Protein AF-A0A533X9X1-F1 (afdb_monomer_lite)

pLDDT: mean 95.46, std 4.96, range [74.62, 98.69]

Sequence (66 aa):
LEWVQNLNRLRWTEEEVNAKLEDKITRAFGDVHETSQKEKVSMRTAALIVGVGRVADAIKTLGLWP

Structure (mmCIF, N/CA/C/O backbone):
data_AF-A0A533X9X1-F1
#
_entry.id   AF-A0A533X9X1-F1
#
loop_
_atom_site.group_PDB
_atom_site.id
_atom_site.type_symbol
_atom_site.label_atom_id
_atom_site.label_alt_id
_atom_site.label_comp_id
_atom_site.label_asym_id
_atom_site.label_entity_id
_atom_site.label_seq_id
_atom_site.pdbx_PDB_ins_code
_atom_site.Cartn_x
_atom_site.Cartn_y
_atom_site.Cartn_z
_atom_site.occupancy
_atom_site.B_iso_or_equiv
_atom_site.aut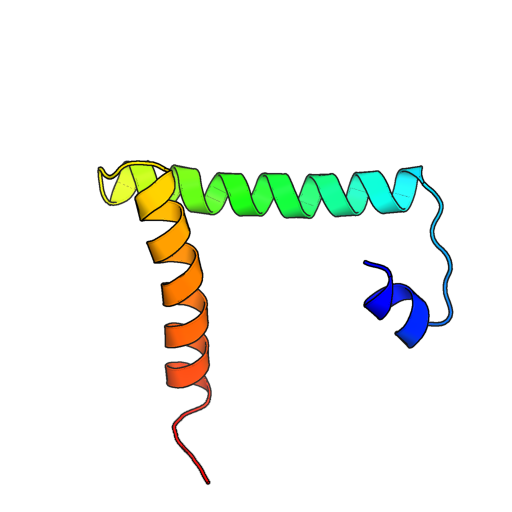h_seq_id
_atom_site.auth_comp_id
_atom_site.auth_asym_id
_atom_site.auth_atom_id
_atom_site.pdbx_PDB_model_num
ATOM 1 N N . LEU A 1 1 ? 8.526 -5.247 -7.292 1.00 83.75 1 LEU A N 1
ATOM 2 C CA . LEU A 1 1 ? 8.509 -4.639 -8.648 1.00 83.75 1 LEU A CA 1
ATOM 3 C C . LEU A 1 1 ? 9.191 -5.540 -9.678 1.00 83.75 1 LEU A C 1
ATOM 5 O O . LEU A 1 1 ? 8.693 -5.644 -10.788 1.00 83.75 1 LEU A O 1
ATOM 9 N N . GLU A 1 2 ? 10.264 -6.233 -9.296 1.00 92.56 2 GLU A N 1
ATOM 10 C CA . GLU A 1 2 ? 10.975 -7.221 -10.122 1.00 92.56 2 GLU A CA 1
ATOM 11 C C . GLU A 1 2 ? 10.073 -8.294 -10.759 1.00 92.56 2 GLU A C 1
ATOM 13 O O . GLU A 1 2 ? 10.139 -8.510 -11.962 1.00 92.56 2 GLU A O 1
ATOM 18 N N . TRP A 1 3 ? 9.162 -8.912 -9.996 1.00 94.75 3 TRP A N 1
ATOM 19 C CA . TRP A 1 3 ? 8.263 -9.940 -10.544 1.00 94.75 3 TRP A CA 1
ATOM 20 C C . TRP A 1 3 ? 7.441 -9.451 -11.754 1.00 94.75 3 TRP A C 1
ATOM 22 O O . TRP A 1 3 ? 7.334 -10.152 -12.757 1.00 94.75 3 TRP A O 1
ATOM 32 N N . VAL A 1 4 ? 6.928 -8.214 -11.704 1.00 94.31 4 VAL A N 1
ATOM 33 C CA . VAL A 1 4 ? 6.172 -7.602 -12.815 1.00 94.31 4 VAL A CA 1
ATOM 34 C C . VAL A 1 4 ? 7.079 -7.322 -14.015 1.00 94.31 4 VAL A C 1
ATOM 36 O O . VAL A 1 4 ? 6.666 -7.523 -15.155 1.00 94.31 4 VAL A O 1
ATOM 39 N N . GLN A 1 5 ? 8.310 -6.874 -13.768 1.00 95.06 5 GLN A N 1
ATOM 40 C CA . GLN A 1 5 ? 9.314 -6.660 -14.812 1.00 95.06 5 GLN A CA 1
ATOM 41 C C . GLN A 1 5 ? 9.639 -7.969 -15.544 1.00 95.06 5 GLN A C 1
ATOM 43 O O . GLN A 1 5 ? 9.583 -8.012 -16.773 1.00 95.06 5 GLN A O 1
ATOM 48 N N . ASN A 1 6 ? 9.859 -9.056 -14.796 1.00 95.62 6 ASN A N 1
ATOM 49 C CA . ASN A 1 6 ? 10.144 -10.383 -15.346 1.00 95.62 6 ASN A CA 1
ATOM 50 C C . ASN A 1 6 ? 8.978 -10.927 -16.182 1.00 95.62 6 ASN A C 1
ATOM 52 O O . ASN A 1 6 ? 9.201 -11.428 -17.283 1.00 95.62 6 ASN A 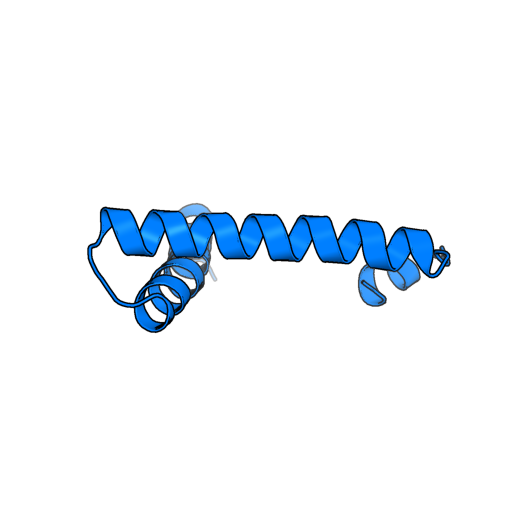O 1
ATOM 56 N N . LEU A 1 7 ? 7.737 -10.778 -15.702 1.00 95.00 7 LEU A N 1
ATOM 57 C CA . LEU A 1 7 ? 6.538 -11.213 -16.428 1.00 95.00 7 LEU A CA 1
ATOM 58 C C . LEU A 1 7 ? 6.387 -10.503 -17.784 1.00 95.00 7 LEU A C 1
ATOM 60 O O . LEU A 1 7 ? 5.994 -11.128 -18.765 1.00 95.00 7 LEU A O 1
ATOM 64 N N . ASN A 1 8 ? 6.735 -9.215 -17.845 1.00 93.44 8 ASN A N 1
ATOM 65 C CA . ASN A 1 8 ? 6.617 -8.399 -19.056 1.00 93.44 8 ASN A CA 1
ATOM 66 C C . ASN A 1 8 ? 7.902 -8.344 -19.899 1.00 93.44 8 ASN A C 1
ATOM 68 O O . ASN A 1 8 ? 7.901 -7.719 -20.954 1.00 93.44 8 ASN A O 1
ATOM 72 N N . ARG A 1 9 ? 8.996 -8.983 -19.455 1.00 91.94 9 ARG A N 1
ATOM 73 C CA . ARG A 1 9 ? 10.334 -8.912 -20.079 1.00 91.94 9 ARG A CA 1
ATOM 74 C C . ARG A 1 9 ? 10.836 -7.473 -20.283 1.00 91.94 9 ARG A C 1
ATOM 76 O O . ARG A 1 9 ? 11.495 -7.175 -21.276 1.00 91.94 9 ARG A O 1
ATOM 83 N N . LEU A 1 10 ? 10.539 -6.591 -19.331 1.00 91.31 10 LEU A N 1
ATOM 84 C CA . LEU A 1 10 ? 10.973 -5.192 -19.327 1.00 91.31 10 LEU A CA 1
ATOM 85 C C . LEU A 1 10 ? 11.970 -4.958 -18.193 1.00 91.31 10 LEU A C 1
ATOM 87 O O . LEU A 1 10 ? 11.874 -5.594 -17.147 1.00 91.31 10 LEU A O 1
ATOM 91 N N . ARG A 1 11 ? 12.901 -4.021 -18.385 1.00 92.25 11 ARG A N 1
ATOM 92 C CA . ARG A 1 11 ? 13.733 -3.476 -17.307 1.00 92.25 11 ARG A CA 1
ATOM 93 C C . ARG A 1 11 ? 13.434 -1.997 -17.167 1.00 92.25 11 ARG A C 1
ATOM 95 O O . ARG A 1 11 ? 13.467 -1.282 -18.164 1.00 92.25 11 ARG A O 1
ATOM 102 N N . TRP A 1 12 ? 13.133 -1.580 -15.949 1.00 95.94 12 TRP A N 1
ATOM 103 C CA . TRP A 1 12 ? 12.905 -0.179 -15.621 1.00 95.94 12 TRP A CA 1
ATOM 104 C C . TRP A 1 12 ? 14.201 0.503 -15.202 1.00 95.94 12 TRP A C 1
ATOM 106 O O . TRP A 1 12 ? 15.107 -0.154 -14.680 1.00 95.94 12 TRP A O 1
ATOM 116 N N . THR A 1 13 ? 14.280 1.814 -15.417 1.00 97.44 13 THR A N 1
ATOM 117 C CA . THR A 1 13 ? 15.349 2.626 -14.829 1.00 97.44 13 THR A CA 1
ATOM 118 C C . THR A 1 13 ? 15.149 2.760 -13.320 1.00 97.44 13 THR A C 1
ATOM 120 O O . THR A 1 13 ? 14.075 2.467 -12.781 1.00 97.44 13 THR A O 1
ATOM 123 N N . GLU A 1 14 ? 16.186 3.200 -12.613 1.00 96.56 14 GLU A N 1
ATOM 124 C CA . GLU A 1 14 ? 16.095 3.453 -11.175 1.00 96.56 14 GLU A CA 1
ATOM 125 C C . GLU A 1 14 ? 15.027 4.511 -10.858 1.00 96.56 14 GLU A C 1
ATOM 127 O O . GLU A 1 14 ? 14.231 4.333 -9.935 1.00 96.56 14 GLU A O 1
ATOM 132 N N . GLU A 1 15 ? 14.934 5.564 -11.671 1.00 97.75 15 GLU A N 1
ATOM 133 C CA . GLU A 1 15 ? 13.935 6.624 -11.527 1.00 97.75 15 GLU A CA 1
ATOM 134 C C . GLU A 1 15 ? 12.510 6.076 -11.674 1.00 97.75 15 GLU A C 1
ATOM 136 O O . GLU A 1 15 ? 11.633 6.393 -10.869 1.00 97.75 15 GLU A O 1
ATOM 141 N N . GLU A 1 16 ? 12.273 5.202 -12.656 1.00 96.62 16 GLU A N 1
ATOM 142 C CA . GLU A 1 16 ? 10.972 4.558 -12.851 1.00 96.62 16 GLU A CA 1
ATOM 143 C C . GLU A 1 16 ? 10.602 3.634 -11.684 1.00 96.62 16 GLU A C 1
ATOM 145 O O . GLU A 1 16 ? 9.438 3.579 -11.269 1.00 96.62 16 GLU A O 1
ATOM 150 N N . VAL A 1 17 ? 11.577 2.894 -11.147 1.00 97.00 17 VAL A N 1
ATOM 151 C CA . VAL A 1 17 ? 11.385 2.044 -9.965 1.00 97.00 17 VAL A CA 1
ATOM 152 C C . VAL A 1 17 ? 11.032 2.898 -8.750 1.00 97.00 17 VAL A C 1
ATOM 154 O O . VAL A 1 17 ? 10.055 2.583 -8.065 1.00 97.00 17 VAL A O 1
ATOM 157 N N . ASN A 1 18 ? 11.773 3.981 -8.512 1.00 97.81 18 ASN A N 1
ATOM 158 C CA . ASN A 1 18 ? 11.566 4.879 -7.379 1.00 97.81 18 ASN A CA 1
ATOM 159 C C . ASN A 1 18 ? 10.210 5.588 -7.458 1.00 97.81 18 ASN A C 1
ATOM 161 O O . ASN A 1 18 ? 9.463 5.555 -6.483 1.00 97.81 18 ASN A O 1
ATOM 165 N N . ALA A 1 19 ? 9.820 6.101 -8.628 1.00 98.06 19 ALA A N 1
ATOM 166 C CA . ALA A 1 19 ? 8.508 6.721 -8.820 1.00 98.06 19 ALA A CA 1
ATOM 167 C C . ALA A 1 19 ? 7.354 5.734 -8.553 1.00 98.06 19 ALA A C 1
ATOM 169 O O . ALA A 1 19 ? 6.381 6.054 -7.869 1.00 98.06 19 ALA A O 1
ATOM 170 N N . LYS A 1 20 ? 7.465 4.488 -9.043 1.00 97.19 20 LYS A N 1
ATOM 171 C CA . LYS A 1 20 ? 6.462 3.437 -8.780 1.00 97.19 20 LYS A CA 1
ATOM 172 C C . LYS A 1 20 ? 6.438 3.002 -7.315 1.00 97.19 20 LYS A C 1
ATOM 174 O O . LYS A 1 20 ? 5.394 2.558 -6.833 1.00 97.19 20 LYS A O 1
ATOM 179 N N . LEU A 1 21 ? 7.579 3.041 -6.631 1.00 97.56 21 LEU A N 1
ATOM 180 C CA . LEU A 1 21 ? 7.676 2.714 -5.213 1.00 97.56 21 LEU A CA 1
ATOM 181 C C . LEU A 1 21 ? 7.020 3.803 -4.363 1.00 97.56 21 LEU A C 1
ATOM 183 O O . LEU A 1 21 ? 6.177 3.476 -3.529 1.00 97.56 21 LEU A O 1
ATOM 187 N N . GLU A 1 22 ? 7.358 5.067 -4.609 1.00 98.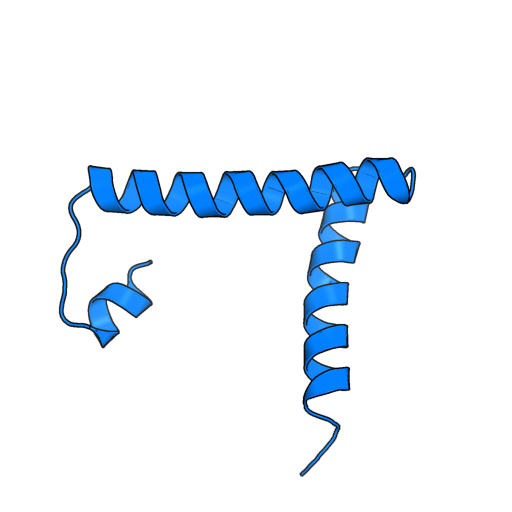12 22 GLU A N 1
ATOM 188 C CA . GLU A 1 22 ? 6.797 6.225 -3.914 1.00 98.12 22 GLU A CA 1
ATOM 189 C C . GLU A 1 22 ? 5.269 6.223 -3.993 1.00 98.12 22 GLU A C 1
ATOM 191 O O . GLU A 1 22 ? 4.593 6.236 -2.968 1.00 98.12 22 GLU A O 1
ATOM 196 N N . ASP A 1 23 ? 4.714 6.072 -5.194 1.00 98.00 23 ASP A N 1
ATOM 197 C CA . ASP A 1 23 ? 3.267 6.017 -5.405 1.00 98.00 23 ASP A CA 1
ATOM 198 C C . ASP A 1 23 ? 2.591 4.857 -4.637 1.00 98.00 23 ASP A C 1
ATOM 200 O O . ASP A 1 23 ? 1.490 5.000 -4.099 1.00 98.00 23 ASP A O 1
ATOM 204 N N . LYS A 1 24 ? 3.242 3.692 -4.517 1.00 97.69 24 LYS A N 1
ATOM 205 C CA . LYS A 1 24 ? 2.706 2.567 -3.727 1.00 97.69 24 LYS A CA 1
ATOM 206 C C . LYS A 1 24 ? 2.756 2.835 -2.226 1.00 97.69 24 LYS A C 1
ATOM 208 O O . LYS A 1 24 ? 1.795 2.515 -1.526 1.00 97.69 24 LYS A O 1
ATOM 213 N N . ILE A 1 25 ? 3.865 3.381 -1.735 1.00 98.00 25 ILE A N 1
ATOM 214 C CA . ILE A 1 25 ? 4.075 3.628 -0.306 1.00 98.00 25 ILE A CA 1
ATOM 215 C C . ILE A 1 25 ? 3.197 4.782 0.177 1.00 98.00 25 ILE A C 1
ATOM 217 O O . ILE A 1 25 ? 2.541 4.636 1.204 1.00 98.00 25 ILE A O 1
ATOM 221 N N . THR A 1 26 ? 3.103 5.875 -0.580 1.00 98.31 26 THR A N 1
ATOM 222 C CA . THR A 1 26 ? 2.269 7.035 -0.233 1.00 98.31 26 THR A CA 1
ATOM 223 C C . THR A 1 26 ? 0.795 6.656 -0.146 1.00 98.31 26 THR A C 1
ATOM 225 O O . THR A 1 26 ? 0.128 7.008 0.826 1.00 98.31 26 THR A O 1
ATOM 228 N N . ARG A 1 27 ? 0.292 5.857 -1.098 1.00 98.19 27 ARG A N 1
ATOM 229 C CA . ARG A 1 27 ? -1.081 5.331 -1.036 1.00 98.19 27 ARG A CA 1
ATOM 230 C C . ARG A 1 27 ? -1.295 4.421 0.172 1.00 98.19 27 ARG A C 1
ATOM 232 O O . ARG A 1 27 ? -2.247 4.611 0.917 1.00 98.19 27 ARG A O 1
ATOM 239 N N . ALA A 1 28 ? -0.384 3.475 0.414 1.00 98.06 28 ALA A N 1
ATOM 240 C CA . ALA A 1 28 ? -0.483 2.583 1.568 1.00 98.06 28 ALA A CA 1
ATOM 241 C C . ALA A 1 28 ? -0.445 3.344 2.906 1.00 98.06 28 ALA A C 1
ATOM 243 O O . ALA A 1 28 ? -1.185 3.001 3.825 1.00 98.06 28 ALA A O 1
ATOM 244 N N . PHE A 1 29 ? 0.387 4.381 3.015 1.00 98.38 29 PHE A N 1
ATOM 245 C CA . PHE A 1 29 ? 0.423 5.250 4.187 1.00 98.38 29 PHE A CA 1
ATOM 246 C C . PHE A 1 29 ? -0.891 6.016 4.361 1.00 98.38 29 PHE A C 1
ATOM 248 O O . PHE A 1 29 ? -1.410 6.061 5.476 1.00 98.38 29 PHE A O 1
ATOM 255 N N . GLY A 1 30 ? -1.439 6.572 3.275 1.00 98.50 30 GLY A N 1
ATOM 256 C CA . GLY A 1 30 ? -2.728 7.263 3.271 1.00 98.50 30 GLY A CA 1
ATOM 257 C C . GLY A 1 30 ? -3.849 6.399 3.847 1.00 98.50 30 GLY A C 1
ATOM 258 O O . GLY A 1 30 ? -4.494 6.813 4.808 1.00 98.50 30 GLY A O 1
ATOM 259 N N . ASP A 1 31 ? -3.993 5.166 3.354 1.00 98.31 31 ASP A N 1
ATOM 260 C CA . ASP A 1 31 ? -5.014 4.218 3.823 1.00 98.31 31 ASP A CA 1
ATOM 261 C C . ASP A 1 31 ? -4.887 3.915 5.328 1.00 98.31 31 ASP A C 1
ATOM 263 O O . ASP A 1 31 ? -5.880 3.858 6.061 1.00 98.31 31 ASP A O 1
ATOM 267 N N . VAL A 1 32 ? -3.654 3.726 5.815 1.00 98.62 32 VAL A N 1
ATOM 268 C CA . VAL A 1 32 ? -3.386 3.471 7.240 1.00 98.62 32 VAL A CA 1
ATOM 269 C C . VAL A 1 32 ? -3.680 4.707 8.083 1.00 98.62 32 VAL A C 1
ATOM 271 O O . VAL A 1 32 ? -4.280 4.586 9.151 1.00 98.62 32 VAL A O 1
ATOM 274 N N . HIS A 1 33 ? -3.275 5.888 7.615 1.00 98.62 33 HIS A N 1
ATOM 275 C CA . HIS A 1 33 ? -3.508 7.143 8.316 1.00 98.62 33 HIS A CA 1
ATOM 276 C C . HIS A 1 33 ? -5.003 7.445 8.430 1.00 98.62 33 HIS A C 1
ATOM 278 O O . HIS A 1 33 ? -5.491 7.707 9.528 1.00 98.62 33 HIS A O 1
ATOM 284 N N . GLU A 1 34 ? -5.746 7.330 7.331 1.00 98.56 34 GLU A N 1
ATOM 285 C CA . GLU A 1 34 ? -7.196 7.513 7.321 1.00 98.56 34 GLU A CA 1
ATOM 286 C C . GLU A 1 34 ? -7.888 6.525 8.269 1.00 98.56 34 GLU A C 1
ATOM 288 O O . GLU A 1 34 ? -8.689 6.932 9.113 1.00 98.56 34 GLU A O 1
ATOM 293 N N . THR A 1 35 ? -7.515 5.243 8.211 1.00 98.50 35 THR A N 1
ATOM 294 C CA . THR A 1 35 ? -8.064 4.208 9.102 1.00 98.50 35 THR A CA 1
ATOM 295 C C . THR A 1 35 ? -7.745 4.496 10.571 1.00 98.50 35 THR A C 1
ATOM 297 O O . THR A 1 35 ? -8.606 4.339 11.434 1.00 98.50 35 THR A O 1
ATOM 300 N N . SER A 1 36 ? -6.530 4.963 10.877 1.00 98.69 36 SER A N 1
ATOM 301 C CA . SER A 1 36 ? -6.127 5.343 12.236 1.00 98.69 36 SER A CA 1
ATOM 302 C C . SER A 1 36 ? -6.987 6.481 12.785 1.00 98.69 36 SER A C 1
ATOM 304 O O . SER A 1 36 ? -7.445 6.388 13.925 1.00 98.69 36 SER A O 1
ATOM 306 N N . GLN A 1 37 ? -7.255 7.512 11.977 1.00 98.56 37 GLN A N 1
ATOM 307 C CA . GLN A 1 37 ? -8.110 8.635 12.377 1.00 98.56 37 GLN A CA 1
ATOM 308 C C . GLN A 1 37 ? -9.573 8.211 12.539 1.00 98.56 37 GLN A C 1
ATOM 310 O O . GLN A 1 37 ? -10.214 8.560 13.532 1.00 98.56 37 GLN A O 1
ATOM 315 N N . LYS A 1 38 ? -10.094 7.430 11.587 1.00 98.44 38 LYS A N 1
ATOM 316 C CA . LYS A 1 38 ? -11.482 6.961 11.574 1.00 98.44 38 LYS A CA 1
ATOM 317 C C . LYS A 1 38 ? -11.801 6.068 12.772 1.00 98.44 38 LYS A C 1
ATOM 319 O O . LYS A 1 38 ? -12.779 6.309 13.474 1.00 98.44 38 LYS A O 1
ATOM 324 N N . GLU A 1 39 ? -10.959 5.070 13.021 1.00 97.81 39 GLU A N 1
ATOM 325 C CA . GLU A 1 39 ? -11.163 4.077 14.082 1.00 97.81 39 GLU A CA 1
ATOM 326 C C . GLU A 1 39 ? -10.573 4.527 15.434 1.00 97.81 39 GLU A C 1
ATOM 328 O O . GLU A 1 39 ? -10.759 3.859 16.448 1.00 97.81 39 GLU A O 1
ATOM 333 N N . LYS A 1 40 ? -9.875 5.675 15.470 1.00 98.25 40 LYS A N 1
ATOM 334 C CA . LYS A 1 40 ? -9.218 6.256 16.659 1.00 98.25 40 LYS A CA 1
ATOM 335 C C . LYS A 1 40 ? -8.238 5.296 17.340 1.00 98.25 40 LYS A C 1
ATOM 337 O O . LYS A 1 40 ? -8.185 5.191 18.566 1.00 98.25 40 LYS A O 1
ATOM 342 N N . VAL A 1 41 ? -7.437 4.603 16.537 1.00 98.50 41 VAL A N 1
ATOM 343 C CA . VAL A 1 41 ? -6.427 3.639 16.999 1.00 98.50 41 VAL A CA 1
ATOM 344 C C . VAL A 1 41 ? -5.025 4.054 16.574 1.00 98.50 41 VAL A C 1
ATOM 346 O O . VAL A 1 41 ? -4.848 4.884 15.685 1.00 98.50 41 VAL A O 1
ATOM 349 N N . SER A 1 42 ? -4.003 3.440 17.175 1.00 98.56 42 SER A N 1
ATOM 350 C CA . SER A 1 42 ? -2.615 3.643 16.747 1.00 98.56 42 SER A CA 1
ATOM 351 C C . SER A 1 42 ? -2.407 3.254 15.275 1.00 98.56 42 SER A C 1
ATOM 353 O O . SER A 1 42 ? -3.023 2.305 14.787 1.00 98.56 42 SER A O 1
ATOM 355 N N . MET A 1 43 ? -1.464 3.913 14.594 1.00 98.19 43 MET A N 1
ATOM 356 C CA . MET A 1 43 ? -1.080 3.586 13.209 1.00 98.19 43 MET A CA 1
ATOM 357 C C . MET A 1 43 ? -0.693 2.110 13.032 1.00 98.19 43 MET A C 1
ATOM 359 O O . MET A 1 43 ? -0.977 1.509 12.001 1.00 98.19 43 MET A O 1
ATOM 363 N N . ARG A 1 44 ? -0.086 1.494 14.057 1.00 98.44 44 ARG A N 1
ATOM 364 C CA . ARG A 1 44 ? 0.251 0.063 14.042 1.00 98.44 44 ARG A CA 1
ATOM 365 C C . ARG A 1 44 ? -1.007 -0.803 13.968 1.00 98.44 44 ARG A C 1
ATOM 367 O O . ARG A 1 44 ? -1.067 -1.728 13.165 1.00 98.44 44 ARG A O 1
ATOM 374 N N . THR A 1 45 ? -2.003 -0.505 14.798 1.00 98.50 45 THR A N 1
ATOM 375 C CA . THR A 1 45 ? -3.288 -1.215 14.792 1.00 98.50 45 THR A CA 1
ATOM 376 C C . THR A 1 45 ? -4.034 -0.970 13.483 1.00 98.50 45 THR A C 1
ATOM 378 O O . THR A 1 45 ? -4.530 -1.918 12.885 1.00 98.50 45 THR A O 1
ATOM 381 N N . ALA A 1 46 ? -4.050 0.270 12.991 1.00 98.56 46 ALA A N 1
ATOM 382 C CA . ALA A 1 46 ? -4.663 0.614 11.712 1.00 98.56 46 ALA A CA 1
ATOM 383 C C . ALA A 1 46 ? -4.034 -0.153 10.536 1.00 98.56 46 ALA A C 1
ATOM 385 O O . ALA A 1 46 ? -4.757 -0.664 9.686 1.00 98.56 46 ALA A O 1
ATOM 386 N N . ALA A 1 47 ? -2.708 -0.322 10.517 1.00 98.50 47 ALA A N 1
ATOM 387 C CA . ALA A 1 47 ? -2.028 -1.117 9.495 1.00 98.50 47 ALA A CA 1
ATOM 388 C C . ALA A 1 47 ? -2.474 -2.588 9.496 1.00 98.50 47 ALA A C 1
ATOM 390 O O . ALA A 1 47 ? -2.672 -3.172 8.429 1.00 98.50 47 ALA A O 1
ATOM 391 N N . LEU A 1 48 ? -2.685 -3.174 10.680 1.00 98.44 48 LEU A N 1
ATOM 392 C CA . LEU A 1 48 ? -3.245 -4.522 10.803 1.00 98.44 48 LEU A CA 1
ATOM 393 C C . LEU A 1 48 ? -4.694 -4.581 10.306 1.00 98.44 48 LEU A C 1
ATOM 395 O O . LEU A 1 48 ? -5.036 -5.511 9.580 1.00 98.44 48 LEU A O 1
ATOM 399 N N . ILE A 1 49 ? -5.519 -3.583 10.642 1.00 98.19 49 ILE A N 1
ATOM 400 C CA . ILE A 1 49 ? -6.909 -3.485 10.168 1.00 98.19 49 ILE A CA 1
ATOM 401 C C . ILE A 1 49 ? -6.949 -3.439 8.637 1.00 98.19 49 ILE A C 1
ATOM 403 O O . ILE A 1 49 ? -7.648 -4.245 8.028 1.00 98.19 49 ILE A O 1
ATOM 407 N N . VAL A 1 50 ? -6.160 -2.562 8.006 1.00 98.12 50 VAL A N 1
ATOM 408 C CA . VAL A 1 50 ? -6.089 -2.448 6.538 1.00 98.12 50 VAL A CA 1
ATOM 409 C C . VAL A 1 50 ? -5.611 -3.759 5.906 1.00 98.12 50 VAL A C 1
ATOM 411 O O . VAL A 1 50 ? -6.201 -4.232 4.935 1.00 98.12 50 VAL A O 1
ATOM 414 N N . GLY A 1 51 ? -4.555 -4.371 6.452 1.00 97.25 51 GLY A N 1
ATOM 415 C CA .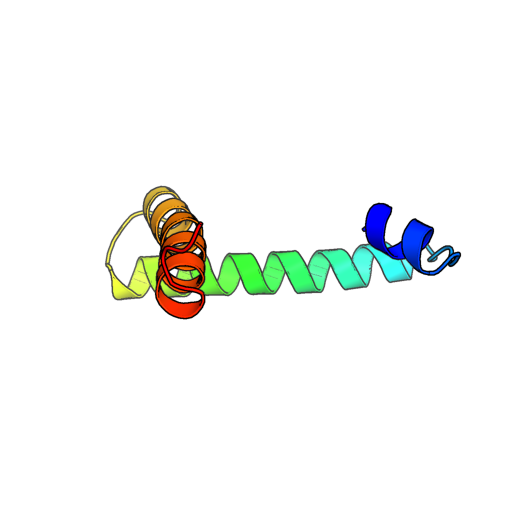 GLY A 1 51 ? -3.988 -5.611 5.919 1.00 97.25 51 GLY A CA 1
ATOM 416 C C . GLY A 1 51 ? -4.958 -6.792 5.983 1.00 97.25 51 GLY A C 1
ATOM 417 O O . GLY A 1 51 ? -5.185 -7.457 4.973 1.00 97.25 51 GLY A O 1
ATOM 418 N N . VAL A 1 52 ? -5.559 -7.032 7.152 1.00 97.44 52 VAL A N 1
ATOM 419 C CA . VAL A 1 52 ? -6.519 -8.129 7.354 1.00 97.44 52 VAL A CA 1
ATOM 420 C C . VAL A 1 52 ? -7.820 -7.865 6.599 1.00 97.44 52 VAL A C 1
ATOM 422 O O . VAL A 1 52 ? -8.344 -8.779 5.965 1.00 97.44 52 VAL A O 1
ATOM 425 N N . GLY A 1 53 ? -8.307 -6.621 6.608 1.00 96.81 53 GLY A N 1
ATOM 426 C CA . GLY A 1 53 ? -9.525 -6.214 5.906 1.00 96.81 53 GLY A CA 1
ATOM 427 C C . GLY A 1 53 ? -9.463 -6.531 4.415 1.00 96.81 53 GLY A C 1
ATOM 428 O O . GLY A 1 53 ? -10.347 -7.206 3.900 1.00 96.81 53 GLY A O 1
ATOM 429 N N . ARG A 1 54 ? -8.357 -6.183 3.741 1.00 95.94 54 ARG A N 1
ATOM 430 C CA . ARG A 1 54 ? -8.168 -6.488 2.311 1.00 95.94 54 ARG A CA 1
ATOM 431 C C . ARG A 1 54 ? -8.250 -7.986 1.994 1.00 95.94 54 ARG A C 1
ATOM 433 O O . ARG A 1 54 ? -8.797 -8.361 0.960 1.00 95.94 54 ARG A O 1
ATOM 440 N N . VAL A 1 55 ? -7.709 -8.847 2.860 1.00 95.38 55 VAL A N 1
ATOM 441 C CA . VAL A 1 55 ? -7.771 -10.309 2.676 1.00 95.38 55 VAL A CA 1
ATOM 442 C C . VAL A 1 55 ? -9.186 -10.827 2.930 1.00 95.38 55 VAL A C 1
ATOM 444 O O . VAL A 1 55 ? -9.696 -11.627 2.147 1.00 95.38 55 VAL A O 1
ATOM 447 N N . ALA A 1 56 ? -9.835 -10.351 3.993 1.00 94.94 56 ALA A N 1
ATOM 448 C CA . ALA A 1 56 ? -11.208 -10.719 4.315 1.0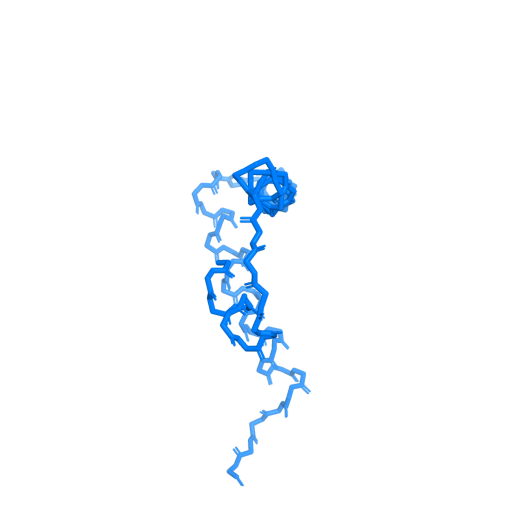0 94.94 56 ALA A CA 1
ATOM 449 C C . ALA A 1 56 ? -12.182 -10.319 3.192 1.00 94.94 56 ALA A C 1
ATOM 451 O O . ALA A 1 56 ? -13.025 -11.126 2.799 1.00 94.94 56 ALA A O 1
ATOM 452 N N . ASP A 1 57 ? -12.020 -9.122 2.625 1.00 94.75 57 ASP A N 1
ATOM 453 C CA . ASP A 1 57 ? -12.825 -8.627 1.506 1.00 94.75 57 ASP A CA 1
ATOM 454 C C . ASP A 1 57 ? -12.618 -9.464 0.241 1.00 94.75 57 ASP A C 1
ATOM 456 O O . ASP A 1 57 ? -13.588 -9.808 -0.440 1.00 94.75 57 ASP A O 1
ATOM 460 N N . ALA A 1 58 ? -11.374 -9.855 -0.056 1.00 94.12 58 ALA A N 1
ATOM 461 C CA . ALA A 1 58 ? -11.070 -10.734 -1.181 1.00 94.12 58 ALA A CA 1
ATOM 462 C C . ALA A 1 58 ? -11.747 -12.107 -1.028 1.00 94.12 58 ALA A C 1
ATOM 464 O O . ALA A 1 58 ? -12.397 -12.572 -1.963 1.00 94.12 58 ALA A O 1
ATOM 465 N N . ILE A 1 59 ? -11.666 -12.722 0.157 1.00 93.94 59 ILE A N 1
ATOM 466 C CA . ILE A 1 59 ? -12.324 -14.009 0.447 1.00 93.94 59 ILE A CA 1
ATOM 467 C C . ILE A 1 59 ? -13.846 -13.874 0.339 1.00 93.94 59 ILE A C 1
ATOM 469 O O . ILE A 1 59 ? -14.503 -14.708 -0.279 1.00 93.94 59 ILE A O 1
ATOM 473 N N . LYS A 1 60 ? -14.419 -12.805 0.899 1.00 93.44 60 LYS A N 1
ATOM 474 C CA . LYS A 1 60 ? -15.862 -12.549 0.837 1.00 93.44 60 LYS A CA 1
ATOM 475 C C . LYS A 1 60 ? -16.353 -12.345 -0.599 1.00 93.44 60 LYS A C 1
ATOM 477 O O . LYS A 1 60 ? -17.461 -12.762 -0.918 1.00 93.44 60 LYS A O 1
ATOM 482 N N . THR A 1 61 ? -15.538 -11.717 -1.445 1.00 93.31 61 THR A N 1
ATOM 483 C CA . THR A 1 61 ? -15.867 -11.449 -2.852 1.00 93.31 61 THR A CA 1
ATOM 484 C C . THR A 1 61 ? -15.755 -12.703 -3.717 1.00 93.31 61 THR A C 1
ATOM 486 O O . THR A 1 61 ? -16.625 -12.949 -4.546 1.00 93.31 61 THR A O 1
ATOM 489 N N . LEU A 1 62 ? -14.696 -13.497 -3.534 1.00 92.19 62 LEU A N 1
ATOM 490 C CA . LEU A 1 62 ? -14.449 -14.713 -4.319 1.00 92.19 62 LEU A CA 1
ATOM 491 C C . LEU A 1 62 ? -15.297 -15.905 -3.851 1.00 92.19 62 LEU A C 1
ATOM 493 O O . LEU A 1 62 ? -15.513 -16.842 -4.616 1.00 92.19 62 LEU A O 1
ATOM 497 N N . GLY A 1 63 ? -15.802 -15.854 -2.617 1.00 85.69 63 GLY A N 1
ATOM 498 C CA . GLY A 1 63 ? -16.516 -16.956 -1.989 1.00 85.69 63 GLY A CA 1
ATOM 499 C C . GLY A 1 63 ? -15.573 -18.043 -1.469 1.00 85.69 63 GLY A C 1
ATOM 500 O O . GLY A 1 63 ? -14.368 -18.043 -1.714 1.00 85.69 63 GLY A O 1
ATOM 501 N N . LEU A 1 64 ? -16.142 -18.981 -0.713 1.00 82.31 64 LEU A N 1
ATOM 502 C CA . LEU A 1 64 ? -15.454 -20.196 -0.284 1.00 82.31 64 LEU A CA 1
ATOM 503 C C . LEU A 1 64 ? -15.920 -21.340 -1.183 1.00 82.31 64 LEU A C 1
ATOM 505 O O . LEU A 1 64 ? -17.068 -21.774 -1.099 1.00 82.31 64 LEU A O 1
ATOM 509 N N . TRP A 1 65 ? -15.026 -21.793 -2.052 1.00 74.62 65 TRP A N 1
ATOM 510 C CA . TRP A 1 65 ? -15.241 -22.871 -3.013 1.00 74.62 65 TRP A CA 1
ATOM 511 C C . TRP A 1 65 ? -14.087 -23.880 -2.883 1.00 74.62 65 TRP A C 1
ATOM 513 O O . TRP A 1 65 ? -12.954 -23.439 -2.667 1.00 74.62 65 TRP A O 1
ATOM 523 N N . PRO A 1 66 ? -14.320 -25.200 -2.983 1.00 74.94 66 PRO A N 1
ATOM 524 C CA . PRO A 1 66 ? -13.336 -26.099 -3.565 1.00 74.94 66 PRO A CA 1
ATOM 525 C C . PRO A 1 66 ? -13.388 -26.022 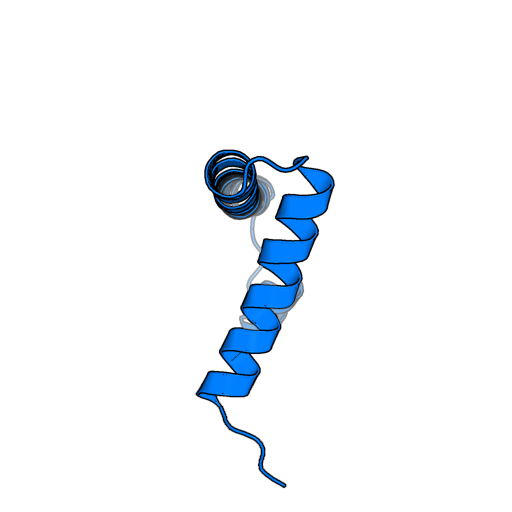-5.089 1.00 74.94 66 PRO A C 1
ATOM 527 O O . PRO A 1 66 ? -14.380 -26.531 -5.651 1.00 74.94 66 PRO A O 1
#

Foldseek 3Di:
DVVVCVVVVHDDDPVRVVVVVCVVVVVLQVQLVVQCVVVVHDSVVSNVCVVVVVVVVVCVVVDDDD

Secondary structure (DSSP, 8-state):
-HHHHHHHT----HHHHHHHHHHHHHHHHHHHHHHHHHHT--HHHHHHHHHHHHHHHHHHHH----

Radius of gyration: 16.09 Å; chains: 1; bounding box: 33×35×37 Å